Protein AF-A0A401Q6T0-F1 (afdb_monomer_lite)

Radius of gyration: 15.92 Å; chains: 1; bounding box: 35×24×43 Å

Sequence (88 aa):
MSVVLICFPNAPKVSEEAILREEELNAYIEQKVTESFKQQLEDGEPNLFYVMQSLAMEEIPNLPPGGGLSSKRDFIIDIYKRLKDEYK

pLDDT: mean 95.11, std 4.22, range [66.38, 98.19]

InterPro domains:
  IPR012911 Protein serine/threonine phosphatase 2C, C-terminal [PF07830] (2-81)
  IPR036580 Phosphatase 2C, C-terminal domain superfamily [G3DSA:1.10.10.430] (13-85)
  IPR036580 Phosphatase 2C, C-terminal domain superfamily [SSF81601] (14-83)

Structure (mmCIF, N/CA/C/O backbone):
data_AF-A0A401Q6T0-F1
#
_entry.id   AF-A0A401Q6T0-F1
#
loop_
_atom_site.group_PDB
_atom_site.id
_atom_site.type_symbol
_atom_site.label_atom_id
_atom_site.label_alt_id
_atom_site.label_comp_id
_atom_site.label_asym_id
_atom_site.label_entity_id
_atom_site.label_seq_id
_atom_site.pdbx_PDB_ins_code
_atom_site.Cartn_x
_atom_site.Cartn_y
_atom_site.Cartn_z
_atom_site.occupancy
_atom_site.B_iso_or_equiv
_atom_site.auth_seq_id
_atom_site.auth_comp_id
_atom_site.auth_asym_id
_atom_site.auth_atom_id
_atom_site.pdbx_PDB_model_num
ATOM 1 N N . MET A 1 1 ? -10.433 1.717 -16.882 1.00 85.19 1 MET A N 1
ATOM 2 C CA . MET A 1 1 ? -9.044 2.078 -17.249 1.00 85.19 1 MET A CA 1
ATOM 3 C C . MET A 1 1 ? -8.416 0.859 -17.900 1.00 85.19 1 MET A C 1
ATOM 5 O O . MET A 1 1 ? -8.670 -0.232 -17.412 1.00 85.19 1 MET A O 1
ATOM 9 N N . SER A 1 2 ? -7.679 1.023 -19.000 1.00 96.50 2 SER A N 1
ATOM 10 C CA . SER A 1 2 ? -6.965 -0.077 -19.667 1.00 96.50 2 SER A CA 1
ATOM 11 C C . SER A 1 2 ? -5.467 0.193 -19.597 1.00 96.50 2 SER A C 1
ATOM 13 O O . SER A 1 2 ? -5.054 1.328 -19.828 1.00 96.50 2 SER A O 1
ATOM 15 N N . VAL A 1 3 ? -4.669 -0.826 -19.276 1.00 96.19 3 VAL A N 1
ATOM 16 C CA . VAL A 1 3 ? -3.205 -0.739 -19.208 1.00 96.19 3 VAL A CA 1
ATOM 17 C C . VAL A 1 3 ? -2.586 -1.977 -19.853 1.00 96.19 3 VAL A C 1
ATOM 19 O O . VAL A 1 3 ? -3.091 -3.084 -19.685 1.00 96.19 3 VAL A O 1
ATOM 22 N N . VAL A 1 4 ? -1.496 -1.786 -20.597 1.00 97.75 4 VAL A N 1
ATOM 23 C CA . VAL A 1 4 ? -0.673 -2.867 -21.155 1.00 97.75 4 VAL A CA 1
ATOM 24 C C . VAL A 1 4 ? 0.753 -2.654 -20.661 1.00 97.75 4 VAL A C 1
ATOM 26 O O . VAL A 1 4 ? 1.327 -1.591 -20.886 1.00 97.75 4 VAL A O 1
ATOM 29 N N . LEU A 1 5 ? 1.314 -3.654 -19.979 1.00 97.19 5 LEU A N 1
ATOM 30 C CA . LEU A 1 5 ? 2.662 -3.614 -19.411 1.00 97.19 5 LEU A CA 1
ATOM 31 C C . LEU A 1 5 ? 3.517 -4.700 -20.077 1.00 97.19 5 LEU A C 1
ATOM 33 O O . LEU A 1 5 ? 3.211 -5.884 -19.969 1.00 97.19 5 LEU A O 1
ATOM 37 N N . ILE A 1 6 ? 4.562 -4.292 -20.803 1.00 97.50 6 ILE A N 1
ATOM 38 C CA . ILE A 1 6 ? 5.455 -5.188 -21.556 1.00 97.50 6 ILE A CA 1
ATOM 39 C C . ILE A 1 6 ? 6.849 -5.128 -20.926 1.00 97.50 6 ILE A C 1
ATOM 41 O O . ILE A 1 6 ? 7.503 -4.087 -20.965 1.00 97.50 6 ILE A O 1
ATOM 45 N N . CYS A 1 7 ? 7.314 -6.245 -20.363 1.00 97.25 7 CYS A N 1
ATOM 46 C CA . CYS A 1 7 ? 8.635 -6.354 -19.740 1.00 97.25 7 CYS A CA 1
ATOM 47 C C . CYS A 1 7 ? 9.650 -7.010 -20.685 1.00 97.25 7 CYS A C 1
ATOM 49 O O . CYS A 1 7 ? 9.453 -8.136 -21.137 1.00 97.25 7 CYS A O 1
ATOM 51 N N . PHE A 1 8 ? 10.772 -6.333 -20.929 1.00 97.62 8 PHE A N 1
ATOM 52 C CA . PHE A 1 8 ? 11.921 -6.883 -21.657 1.00 97.62 8 PHE A CA 1
ATOM 53 C C . PHE A 1 8 ? 12.888 -7.625 -20.712 1.00 97.62 8 PHE A C 1
ATOM 55 O O . PHE A 1 8 ? 12.779 -7.479 -19.492 1.00 97.62 8 PHE A O 1
ATOM 62 N N . PRO A 1 9 ? 13.875 -8.391 -21.227 1.00 97.44 9 PRO A N 1
ATOM 63 C CA . PRO A 1 9 ? 14.790 -9.174 -20.388 1.00 97.44 9 PRO A CA 1
ATOM 64 C C . PRO A 1 9 ? 15.495 -8.381 -19.274 1.00 97.44 9 PRO A C 1
ATOM 66 O O . PRO A 1 9 ? 15.660 -8.905 -18.171 1.00 97.44 9 PRO A O 1
ATOM 69 N N . ASN A 1 10 ? 15.820 -7.108 -19.526 1.00 96.69 10 ASN A N 1
ATOM 70 C CA . ASN A 1 10 ? 16.500 -6.207 -18.585 1.00 96.69 10 ASN A CA 1
ATOM 71 C C . ASN A 1 10 ? 15.546 -5.290 -17.796 1.00 96.69 10 ASN A C 1
ATOM 73 O O . ASN A 1 10 ? 15.982 -4.287 -17.238 1.00 96.69 10 ASN A O 1
ATOM 77 N N . ALA A 1 11 ? 14.246 -5.601 -17.755 1.00 97.94 11 ALA A N 1
ATOM 78 C CA . ALA A 1 11 ? 13.323 -4.917 -16.852 1.00 97.94 11 ALA A CA 1
ATOM 79 C C . ALA A 1 11 ? 13.754 -5.110 -15.379 1.00 97.94 11 ALA A C 1
ATOM 81 O O . ALA A 1 11 ? 14.378 -6.138 -15.070 1.00 97.94 11 ALA A O 1
ATOM 82 N N . PRO A 1 12 ? 13.411 -4.163 -14.478 1.00 97.44 12 PRO A N 1
ATOM 83 C CA . PRO A 1 12 ? 13.718 -4.269 -13.055 1.00 97.44 12 PRO A CA 1
ATOM 84 C C . PRO A 1 12 ? 13.313 -5.632 -12.490 1.00 97.44 12 PRO A C 1
ATOM 86 O O . PRO A 1 12 ? 12.233 -6.147 -12.791 1.00 97.44 12 PRO A O 1
ATOM 89 N N . LYS A 1 13 ? 14.206 -6.235 -11.705 1.00 96.69 13 LYS A N 1
ATOM 90 C CA . LYS A 1 13 ? 13.945 -7.504 -11.020 1.00 96.69 13 LYS A CA 1
ATOM 91 C C . LYS A 1 13 ? 13.393 -7.236 -9.629 1.00 96.69 13 LYS A C 1
ATOM 93 O O . LYS A 1 13 ? 13.558 -6.147 -9.084 1.00 96.69 13 LYS A O 1
ATOM 98 N N . VAL A 1 14 ? 12.749 -8.253 -9.069 1.00 97.25 14 VAL A N 1
ATOM 99 C CA . VAL A 1 14 ? 12.346 -8.241 -7.665 1.00 97.25 14 VAL A CA 1
ATOM 100 C C . VAL A 1 14 ? 13.599 -8.083 -6.802 1.00 97.25 14 VAL A C 1
ATOM 102 O O . VAL A 1 14 ? 14.625 -8.705 -7.078 1.00 97.25 14 VAL A O 1
ATOM 105 N N . SER A 1 15 ? 13.514 -7.220 -5.795 1.00 97.44 15 SER A N 1
ATOM 106 C CA . SER A 1 15 ? 14.583 -6.958 -4.835 1.00 97.44 15 SER A CA 1
ATOM 107 C C . SER A 1 15 ? 14.084 -7.297 -3.437 1.00 97.44 15 SER A C 1
ATOM 109 O O . SER A 1 15 ? 13.039 -6.790 -3.036 1.00 97.44 15 SER A O 1
ATOM 111 N N . GLU A 1 16 ? 14.846 -8.099 -2.694 1.00 98.00 16 GLU A N 1
ATOM 112 C CA . GLU A 1 16 ? 14.554 -8.430 -1.289 1.00 98.00 16 GLU A CA 1
ATOM 113 C C . GLU A 1 16 ? 14.460 -7.170 -0.421 1.00 98.00 16 GLU A C 1
ATOM 115 O O . GLU A 1 16 ? 13.582 -7.042 0.425 1.00 98.00 16 GLU A O 1
ATOM 120 N N . GLU A 1 17 ? 15.312 -6.180 -0.692 1.00 97.38 17 GLU A N 1
ATOM 121 C CA . GLU A 1 17 ? 15.276 -4.897 0.008 1.00 97.38 17 GLU A CA 1
ATOM 122 C C . GLU A 1 17 ? 13.960 -4.144 -0.252 1.00 97.38 17 GLU A C 1
ATOM 124 O O . GLU A 1 17 ? 13.424 -3.495 0.641 1.00 97.38 17 GLU A O 1
ATOM 129 N N . ALA A 1 18 ? 13.417 -4.235 -1.471 1.00 96.81 18 ALA A N 1
ATOM 130 C CA . ALA A 1 18 ? 12.143 -3.603 -1.801 1.00 96.81 18 ALA A CA 1
ATOM 131 C C . ALA A 1 18 ? 10.960 -4.316 -1.131 1.00 96.81 18 ALA A C 1
ATOM 133 O O . ALA A 1 18 ? 10.013 -3.644 -0.738 1.00 96.81 18 ALA A O 1
ATOM 134 N N . ILE A 1 19 ? 11.028 -5.644 -0.977 1.00 97.62 19 ILE A 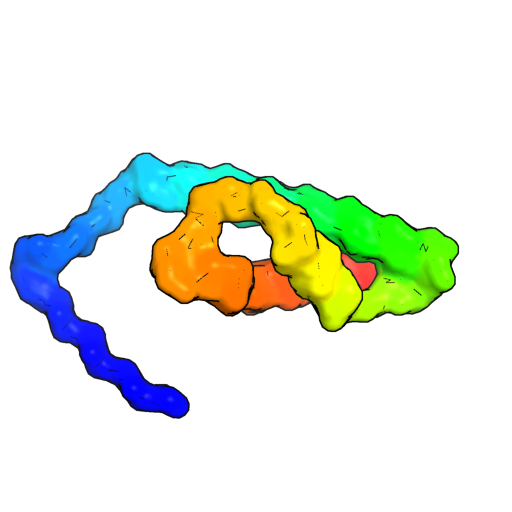N 1
ATOM 135 C CA . ILE A 1 19 ? 10.026 -6.422 -0.234 1.00 97.62 19 ILE A CA 1
ATOM 136 C C . ILE A 1 19 ? 10.039 -6.009 1.239 1.00 97.62 19 ILE A C 1
ATOM 138 O O . ILE A 1 19 ? 9.000 -5.638 1.773 1.00 97.62 19 ILE A O 1
ATOM 142 N N . LEU A 1 20 ? 11.216 -5.978 1.866 1.00 97.75 20 LEU A N 1
ATOM 143 C CA . LEU A 1 20 ? 11.352 -5.593 3.271 1.00 97.75 20 LEU A CA 1
ATOM 144 C C . LEU A 1 20 ? 10.856 -4.159 3.525 1.00 97.75 20 LEU A C 1
ATOM 146 O O . LEU A 1 20 ? 10.089 -3.927 4.454 1.00 97.75 20 LEU A O 1
ATOM 150 N N . ARG A 1 21 ? 11.207 -3.203 2.655 1.00 97.00 21 ARG A N 1
ATOM 151 C CA . ARG A 1 21 ? 10.707 -1.820 2.760 1.00 97.00 21 ARG A CA 1
ATOM 152 C C . ARG A 1 21 ? 9.188 -1.717 2.578 1.00 97.00 21 ARG A C 1
ATOM 154 O O . ARG A 1 21 ? 8.554 -0.866 3.197 1.00 97.00 21 ARG A O 1
ATOM 161 N N . GLU A 1 22 ? 8.604 -2.565 1.734 1.00 97.75 22 GLU A N 1
ATOM 162 C CA . GLU A 1 22 ? 7.154 -2.631 1.537 1.00 97.75 22 GLU A CA 1
ATOM 163 C C . GLU A 1 22 ? 6.440 -3.188 2.779 1.00 97.75 22 GLU A C 1
ATOM 165 O O . GLU A 1 22 ? 5.404 -2.657 3.179 1.00 97.75 22 GLU A O 1
ATOM 170 N N . GLU A 1 23 ? 7.009 -4.210 3.421 1.00 97.56 23 GLU A N 1
ATOM 171 C CA . GLU A 1 23 ? 6.505 -4.777 4.677 1.00 97.56 23 GLU A CA 1
ATOM 172 C C . GLU A 1 23 ? 6.577 -3.770 5.832 1.00 97.56 23 GLU A C 1
ATOM 174 O O . GLU A 1 23 ? 5.584 -3.574 6.534 1.00 97.56 23 GLU A O 1
ATOM 179 N N . GLU A 1 24 ? 7.709 -3.076 5.989 1.00 97.75 24 GLU A N 1
ATOM 180 C CA . GLU A 1 24 ? 7.886 -2.020 6.995 1.00 97.75 24 GLU A CA 1
ATOM 181 C C . GLU A 1 24 ? 6.867 -0.887 6.814 1.00 97.75 24 GLU A C 1
ATOM 183 O O . GLU A 1 24 ? 6.235 -0.445 7.779 1.00 97.75 24 GLU A O 1
ATOM 188 N N . LEU A 1 25 ? 6.661 -0.440 5.570 1.00 97.44 25 LEU A N 1
ATOM 189 C CA . LEU A 1 25 ? 5.671 0.586 5.256 1.00 97.44 25 LEU A CA 1
ATOM 190 C C . LEU A 1 25 ? 4.247 0.106 5.554 1.00 97.44 25 LEU A C 1
ATOM 192 O O . LEU A 1 25 ? 3.445 0.865 6.095 1.00 97.44 25 LEU A O 1
ATOM 196 N N . ASN A 1 26 ? 3.920 -1.141 5.214 1.00 97.88 26 ASN A N 1
ATOM 197 C CA . ASN A 1 26 ? 2.601 -1.704 5.485 1.00 97.88 26 ASN A CA 1
ATOM 198 C C . ASN A 1 26 ? 2.335 -1.806 6.994 1.00 97.88 26 ASN A C 1
ATOM 200 O O . ASN A 1 26 ? 1.264 -1.402 7.440 1.00 97.88 26 ASN A O 1
ATOM 204 N N . ALA A 1 27 ? 3.315 -2.241 7.789 1.00 97.88 27 ALA A N 1
ATOM 205 C CA . ALA A 1 27 ? 3.198 -2.267 9.246 1.00 97.88 27 ALA A CA 1
ATOM 206 C C . ALA A 1 27 ? 2.991 -0.858 9.833 1.00 97.88 27 ALA A C 1
ATOM 208 O O . ALA A 1 27 ? 2.137 -0.658 10.699 1.00 97.88 27 ALA A O 1
ATOM 209 N N . TYR A 1 28 ? 3.719 0.139 9.320 1.00 97.50 28 TYR A N 1
ATOM 210 C CA . TYR A 1 28 ? 3.550 1.532 9.733 1.00 97.50 28 TYR A CA 1
ATOM 211 C C . TYR A 1 28 ? 2.155 2.076 9.388 1.00 97.50 28 TYR A C 1
ATOM 213 O O . TYR A 1 28 ? 1.491 2.678 10.232 1.00 97.50 28 TYR A O 1
ATOM 221 N N . ILE A 1 29 ? 1.672 1.831 8.166 1.00 97.38 29 ILE A N 1
ATOM 222 C CA . ILE A 1 29 ? 0.323 2.234 7.746 1.00 97.38 29 ILE A CA 1
ATOM 223 C C . ILE A 1 29 ? -0.737 1.544 8.610 1.00 97.38 29 ILE A C 1
ATOM 225 O O . ILE A 1 29 ? -1.686 2.198 9.031 1.00 97.38 29 ILE A O 1
ATOM 229 N N . GLU A 1 30 ? -0.581 0.255 8.915 1.00 97.81 30 GLU A N 1
ATOM 230 C CA . GLU A 1 30 ? -1.508 -0.476 9.782 1.00 97.81 30 GLU A CA 1
ATOM 231 C C . GLU A 1 30 ? -1.596 0.135 11.181 1.00 97.81 30 GLU A C 1
ATOM 233 O O . GLU A 1 30 ? -2.702 0.343 11.696 1.00 97.81 30 GLU A O 1
ATOM 238 N N . GLN A 1 31 ? -0.450 0.485 11.769 1.00 97.12 31 GLN A N 1
ATOM 239 C CA . GLN A 1 31 ? -0.402 1.196 13.041 1.00 97.12 31 GLN A CA 1
ATOM 240 C C . GLN A 1 31 ? -1.194 2.508 12.960 1.00 97.12 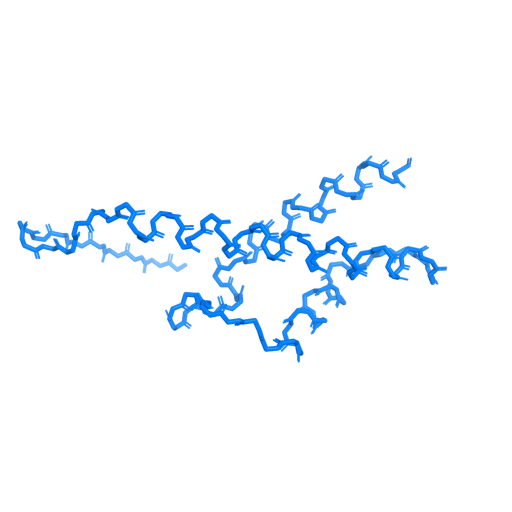31 GLN A C 1
ATOM 242 O O . GLN A 1 31 ? -2.064 2.751 13.795 1.00 97.12 31 GLN A O 1
ATOM 247 N N . LYS A 1 32 ? -0.952 3.324 11.929 1.00 96.62 32 LYS A N 1
ATOM 248 C CA . LYS A 1 32 ? -1.613 4.626 11.758 1.00 96.62 32 LYS A CA 1
ATOM 249 C C . LYS A 1 32 ? -3.110 4.533 11.497 1.00 96.62 32 LYS A C 1
ATOM 251 O O . LYS A 1 32 ? -3.886 5.283 12.087 1.00 96.62 32 LYS A O 1
ATOM 256 N N . VAL A 1 33 ? -3.536 3.576 10.675 1.00 97.00 33 VAL A N 1
ATOM 257 C CA . VAL A 1 33 ? -4.959 3.278 10.458 1.00 97.00 33 VAL A CA 1
ATOM 258 C C . VAL A 1 33 ? -5.621 2.896 11.779 1.00 97.00 33 VAL A C 1
ATOM 260 O O . VAL A 1 33 ? -6.699 3.398 12.087 1.00 97.00 33 VAL A O 1
ATOM 263 N N . THR A 1 34 ? -4.970 2.047 12.575 1.00 96.50 34 THR A N 1
ATOM 264 C CA . THR A 1 34 ? -5.497 1.589 13.866 1.00 96.50 34 THR A CA 1
ATOM 265 C C . THR A 1 34 ? -5.585 2.725 14.884 1.00 96.50 34 THR A C 1
ATOM 267 O O . THR A 1 34 ? -6.594 2.837 15.578 1.00 96.50 34 THR A O 1
ATOM 270 N N . GLU A 1 35 ? -4.561 3.580 14.964 1.00 95.75 35 GLU A N 1
ATOM 271 C CA . GLU A 1 35 ? -4.555 4.784 15.807 1.00 95.75 35 GLU A CA 1
ATOM 272 C C . GLU A 1 35 ? -5.722 5.712 15.441 1.00 95.75 35 GLU A C 1
ATOM 274 O O . GLU A 1 35 ? -6.545 6.032 16.299 1.00 95.75 35 GLU A O 1
ATOM 279 N N . SER A 1 36 ? -5.848 6.067 14.159 1.00 95.38 36 SER A N 1
ATOM 280 C CA . SER A 1 36 ? -6.912 6.951 13.667 1.00 95.38 36 SER A CA 1
ATOM 281 C C . SER A 1 36 ? -8.312 6.348 13.856 1.00 95.38 36 SER A C 1
ATOM 283 O O . SER A 1 36 ? -9.244 7.044 14.258 1.00 95.38 36 SER A O 1
ATOM 285 N N . PHE A 1 37 ? -8.469 5.038 13.631 1.00 95.94 37 PHE A N 1
ATOM 286 C CA . PHE A 1 37 ? -9.733 4.329 13.847 1.00 95.94 37 PHE A CA 1
ATOM 287 C C . PHE A 1 37 ? -10.166 4.369 15.316 1.00 95.94 37 PHE A C 1
ATOM 289 O O . PHE A 1 37 ? -11.325 4.658 15.604 1.00 95.94 37 PHE A O 1
ATOM 296 N N . LYS A 1 38 ? -9.246 4.092 16.249 1.00 94.25 38 LYS A N 1
ATOM 297 C CA . LYS A 1 38 ? -9.546 4.077 17.689 1.00 94.25 38 LYS A CA 1
ATOM 298 C C . LYS A 1 38 ? -9.882 5.461 18.224 1.00 94.25 38 LYS A C 1
ATOM 300 O O . LYS A 1 38 ? -10.824 5.575 18.995 1.00 94.25 38 LYS A O 1
ATOM 305 N N . GLN A 1 39 ? -9.172 6.494 17.772 1.00 92.88 39 GLN A N 1
ATOM 306 C CA . GLN A 1 39 ? -9.506 7.881 18.106 1.00 92.88 39 GLN A CA 1
ATOM 307 C C . GLN A 1 39 ? -10.947 8.213 17.700 1.00 92.88 39 GLN A C 1
ATOM 309 O O . GLN A 1 39 ? -11.708 8.740 18.499 1.00 92.88 39 GLN A O 1
ATOM 314 N N . GLN A 1 40 ? -11.361 7.824 16.491 1.00 92.88 40 GLN A N 1
ATOM 315 C CA . GLN A 1 40 ? -12.746 8.029 16.059 1.00 92.88 40 GLN A CA 1
ATOM 316 C C . GLN A 1 40 ? -13.754 7.189 16.836 1.00 92.88 40 GLN A C 1
ATOM 318 O O . GLN A 1 40 ? -14.875 7.642 17.027 1.00 92.88 40 GLN A O 1
ATOM 323 N N . LEU A 1 41 ? -13.375 5.981 17.262 1.00 91.62 41 LEU A N 1
ATOM 324 C CA . LEU A 1 41 ? -14.252 5.092 18.020 1.00 91.62 41 LEU A CA 1
ATOM 325 C C . LEU A 1 41 ? -14.646 5.694 19.379 1.00 91.62 41 LEU A C 1
ATOM 327 O O . LEU A 1 41 ? -15.743 5.431 19.866 1.00 91.62 41 LEU A O 1
ATOM 331 N N . GLU A 1 42 ? -13.772 6.506 19.980 1.00 89.06 42 GLU A N 1
ATOM 332 C CA . GLU A 1 42 ? -14.074 7.249 21.212 1.00 89.06 42 GLU A CA 1
ATOM 333 C C . GLU A 1 42 ? -15.113 8.360 20.974 1.00 89.06 42 GLU A C 1
ATOM 335 O O . GLU A 1 42 ? -15.975 8.589 21.825 1.00 89.06 42 GLU A O 1
ATOM 340 N N . ASP A 1 43 ? -15.073 8.999 19.801 1.00 86.00 43 ASP A N 1
ATOM 341 C CA . ASP A 1 43 ? -15.948 10.114 19.418 1.00 86.00 43 ASP A CA 1
ATOM 342 C C . ASP A 1 43 ? -17.254 9.675 18.716 1.00 86.00 43 ASP A C 1
ATOM 344 O O . ASP A 1 43 ? -18.196 10.467 18.599 1.00 86.00 43 ASP A O 1
ATOM 348 N N . GLY A 1 44 ? -17.346 8.430 18.231 1.00 88.38 44 GLY A N 1
ATOM 349 C CA . GLY A 1 44 ? -18.520 7.911 17.523 1.00 88.38 44 GLY A CA 1
ATOM 350 C C . GLY A 1 44 ? -18.237 6.725 16.594 1.00 88.38 44 GLY A C 1
ATOM 351 O O . GLY A 1 44 ? -17.312 5.948 16.803 1.00 88.38 44 GLY A O 1
ATOM 352 N N . GLU A 1 45 ? -19.067 6.546 15.557 1.00 90.06 45 GLU A N 1
ATOM 353 C CA . GLU A 1 45 ? -18.839 5.492 14.557 1.00 90.06 45 GLU A CA 1
ATOM 354 C C . GLU A 1 45 ? -17.658 5.875 13.640 1.00 90.06 45 GLU A C 1
ATOM 356 O O . GLU A 1 45 ? -17.743 6.890 12.936 1.00 90.06 45 GLU A O 1
ATOM 361 N N . PRO A 1 46 ? -16.580 5.067 13.573 1.00 92.12 46 PRO A N 1
ATOM 362 C CA . PRO A 1 46 ? -15.435 5.364 12.720 1.00 92.12 46 PRO A CA 1
ATOM 363 C C . PRO A 1 46 ? -15.810 5.391 11.242 1.00 92.12 46 PRO A C 1
ATOM 365 O O . PRO A 1 46 ? -16.556 4.538 10.755 1.00 92.12 46 PRO A O 1
ATOM 368 N N . ASN A 1 47 ? -15.213 6.306 10.482 1.00 93.81 47 ASN A N 1
ATOM 369 C CA . ASN A 1 47 ? -15.483 6.493 9.061 1.00 93.81 47 ASN A CA 1
ATOM 370 C C . ASN A 1 47 ? -14.181 6.461 8.251 1.00 93.81 47 ASN A C 1
ATOM 372 O O . ASN A 1 47 ? -13.268 7.261 8.457 1.00 93.81 47 ASN A O 1
ATOM 376 N N . LEU A 1 48 ? -14.139 5.568 7.258 1.00 95.62 48 LEU A N 1
ATOM 377 C CA . LEU A 1 48 ? -13.002 5.385 6.357 1.00 95.62 48 LEU A CA 1
ATOM 378 C C . LEU A 1 48 ? -12.524 6.693 5.700 1.00 95.62 48 LEU A C 1
ATOM 380 O O . LEU A 1 48 ? -11.323 6.871 5.516 1.00 95.62 48 LEU A O 1
ATOM 384 N N . PHE A 1 49 ? -13.432 7.609 5.344 1.00 95.56 49 PHE A N 1
ATOM 385 C CA . PHE A 1 49 ? -13.054 8.895 4.749 1.00 95.56 49 PHE A CA 1
ATOM 386 C C . PHE A 1 49 ? -12.156 9.707 5.686 1.00 95.56 49 PHE A C 1
ATOM 388 O O . PHE A 1 49 ? -11.120 10.207 5.256 1.00 95.56 49 PHE A O 1
ATOM 395 N N . TYR A 1 50 ? -12.518 9.788 6.967 1.00 94.56 50 TYR A N 1
ATOM 396 C CA . TYR A 1 50 ? -11.737 10.526 7.954 1.00 94.56 50 TYR A CA 1
ATOM 397 C C . TYR A 1 50 ? -10.410 9.832 8.267 1.00 94.56 50 TYR A C 1
ATOM 399 O O . TYR A 1 50 ? -9.401 10.510 8.425 1.00 94.56 50 TYR A O 1
ATOM 407 N N . VAL A 1 51 ? -10.376 8.494 8.281 1.00 95.94 51 VAL A N 1
ATOM 408 C CA . VAL A 1 51 ? -9.117 7.736 8.413 1.00 95.94 51 VAL A CA 1
ATOM 409 C C . VAL A 1 51 ? -8.166 8.052 7.252 1.00 95.94 51 VAL A C 1
ATOM 411 O O . VAL A 1 51 ? -7.009 8.402 7.470 1.00 95.94 51 VAL A O 1
ATOM 414 N N . MET A 1 52 ? -8.661 8.006 6.010 1.00 96.50 52 MET A N 1
ATOM 415 C CA . MET A 1 52 ? -7.876 8.365 4.821 1.00 96.50 52 MET A CA 1
ATOM 416 C C . MET A 1 52 ? -7.411 9.826 4.855 1.00 96.50 52 MET A C 1
ATOM 418 O O . MET A 1 52 ? -6.285 10.116 4.460 1.00 96.50 52 MET A O 1
ATOM 422 N N . GLN A 1 53 ? -8.262 10.745 5.323 1.00 95.06 53 GLN A N 1
ATOM 423 C CA . GLN A 1 53 ? -7.913 12.157 5.465 1.00 95.06 53 GLN A CA 1
ATOM 424 C C . GLN A 1 53 ? -6.818 12.371 6.518 1.00 95.06 53 GLN A C 1
ATOM 426 O O . GLN A 1 53 ? -5.877 13.112 6.249 1.00 95.06 53 GLN A O 1
ATOM 431 N N . SER A 1 54 ? -6.909 11.696 7.669 1.00 94.88 54 SER A N 1
ATOM 432 C CA . SER A 1 54 ? -5.887 11.725 8.724 1.00 94.88 54 SER A CA 1
ATOM 433 C C . SER A 1 54 ? -4.531 11.275 8.182 1.00 94.88 54 SER A C 1
ATOM 435 O O . SER A 1 54 ? -3.551 12.006 8.274 1.00 94.88 54 SER A O 1
ATOM 437 N N . LEU A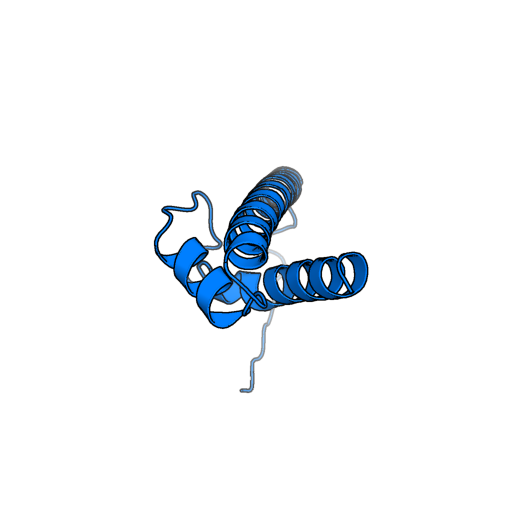 1 55 ? -4.497 10.120 7.510 1.00 95.62 55 LEU A N 1
ATOM 438 C CA . LEU A 1 55 ? -3.283 9.572 6.898 1.00 95.62 55 LEU A CA 1
ATOM 439 C C . LEU A 1 55 ? -2.692 10.484 5.817 1.00 95.62 55 LEU A C 1
ATOM 441 O O . LEU A 1 55 ? -1.480 10.522 5.652 1.00 95.62 55 LEU A O 1
ATOM 445 N N . ALA A 1 56 ? -3.529 11.204 5.066 1.00 94.88 56 ALA A N 1
ATOM 446 C CA . ALA A 1 56 ? -3.073 12.134 4.034 1.00 94.88 56 ALA A CA 1
ATOM 447 C C . ALA A 1 56 ? -2.501 13.443 4.604 1.00 94.88 56 ALA A C 1
ATOM 449 O O . ALA A 1 56 ? -1.737 14.117 3.915 1.00 94.88 56 ALA A O 1
ATOM 450 N N . MET A 1 57 ? -2.899 13.825 5.822 1.00 94.38 57 MET A N 1
ATOM 451 C CA . MET A 1 57 ? -2.338 14.973 6.542 1.00 94.38 57 MET A CA 1
ATOM 452 C C . MET A 1 57 ? -1.022 14.628 7.249 1.00 94.38 57 MET A C 1
ATOM 454 O O . MET A 1 57 ? -0.237 15.528 7.538 1.00 94.38 57 MET A O 1
ATOM 458 N N . GLU A 1 58 ? -0.775 13.346 7.516 1.00 92.06 58 GLU A N 1
ATOM 459 C CA . GLU A 1 58 ? 0.503 12.857 8.025 1.00 92.06 58 GLU A CA 1
ATOM 460 C C . GLU A 1 58 ? 1.543 12.743 6.898 1.00 92.06 58 GLU A C 1
ATOM 462 O O . GLU A 1 58 ? 1.265 12.257 5.799 1.00 92.06 58 GLU A O 1
ATOM 467 N N . GLU A 1 59 ? 2.785 13.152 7.173 1.00 89.19 59 GLU A N 1
ATOM 468 C CA . GLU A 1 59 ? 3.908 12.926 6.258 1.00 89.19 59 GLU A CA 1
ATOM 469 C C . GLU A 1 59 ? 4.410 11.480 6.385 1.00 89.19 59 GLU A C 1
ATOM 471 O O . GLU A 1 59 ? 5.386 11.197 7.079 1.00 89.19 59 GLU A O 1
ATOM 476 N N . ILE A 1 60 ? 3.727 10.545 5.718 1.00 93.50 60 ILE A N 1
ATOM 477 C CA . ILE A 1 60 ? 4.129 9.132 5.689 1.00 93.50 60 ILE A CA 1
ATOM 478 C C . ILE A 1 60 ? 5.358 8.975 4.773 1.00 93.50 60 ILE A C 1
ATOM 480 O O . ILE A 1 60 ? 5.255 9.205 3.561 1.00 93.50 60 ILE A O 1
ATOM 484 N N . PRO A 1 61 ? 6.528 8.575 5.306 1.00 92.00 61 PRO A N 1
ATOM 485 C CA . PRO A 1 61 ? 7.733 8.418 4.504 1.00 92.00 61 PRO A CA 1
ATOM 486 C C . PRO A 1 61 ? 7.645 7.186 3.596 1.00 92.00 61 PRO A C 1
ATOM 488 O O . PRO A 1 61 ? 6.871 6.263 3.834 1.00 92.00 61 PRO A O 1
ATOM 491 N N . ASN A 1 62 ? 8.495 7.144 2.568 1.00 94.56 62 ASN A N 1
ATOM 492 C CA . ASN A 1 62 ? 8.705 5.969 1.709 1.00 94.56 62 ASN A CA 1
ATOM 493 C C . ASN A 1 62 ? 7.469 5.462 0.946 1.00 94.56 62 ASN A C 1
ATOM 495 O O . ASN A 1 62 ? 7.481 4.339 0.444 1.00 94.56 62 ASN A O 1
ATOM 499 N N . LEU A 1 63 ? 6.424 6.283 0.805 1.00 96.00 63 LEU A N 1
ATOM 500 C CA . LEU A 1 63 ? 5.277 5.944 -0.033 1.00 96.00 63 LEU A CA 1
ATOM 501 C C . LEU A 1 63 ? 5.705 5.629 -1.478 1.00 96.00 63 LEU A C 1
ATOM 503 O O . LEU A 1 63 ? 6.660 6.235 -1.982 1.00 96.00 63 LEU A O 1
ATOM 507 N N . PRO A 1 64 ? 4.979 4.738 -2.185 1.00 95.88 64 PRO A N 1
ATOM 508 C CA . PRO A 1 64 ? 5.310 4.395 -3.559 1.00 95.88 64 PRO A CA 1
ATOM 509 C C . PRO A 1 64 ? 5.389 5.646 -4.446 1.00 95.88 64 PRO A C 1
ATOM 511 O O . PRO A 1 64 ? 4.455 6.460 -4.451 1.00 95.88 64 PRO A O 1
ATOM 514 N N . PRO A 1 65 ? 6.478 5.823 -5.213 1.00 94.69 65 PRO A N 1
ATOM 515 C CA . PRO A 1 65 ? 6.664 7.016 -6.025 1.00 94.69 65 PRO A CA 1
ATOM 516 C C . PRO A 1 65 ? 5.542 7.146 -7.063 1.00 94.69 65 PRO A C 1
ATOM 518 O O . PRO A 1 65 ? 5.140 6.173 -7.702 1.00 94.69 65 PRO A O 1
ATOM 521 N N . GLY A 1 66 ? 5.009 8.360 -7.217 1.00 94.81 66 GLY A N 1
ATOM 522 C CA . GLY A 1 66 ? 3.880 8.672 -8.101 1.00 94.81 66 GLY A CA 1
ATOM 523 C C . GLY A 1 66 ? 2.513 8.250 -7.548 1.00 94.81 66 GLY A C 1
ATOM 524 O O . GLY A 1 66 ? 1.587 9.055 -7.547 1.00 94.81 66 GLY A O 1
ATOM 525 N N . GLY A 1 67 ? 2.387 7.016 -7.050 1.00 93.50 67 GLY A N 1
ATOM 526 C CA . GLY A 1 67 ? 1.134 6.483 -6.507 1.00 93.50 67 GLY A CA 1
ATOM 527 C C . GLY A 1 67 ? 0.745 7.048 -5.138 1.00 93.50 67 GLY A C 1
ATOM 528 O O . GLY A 1 67 ? -0.446 7.175 -4.844 1.00 93.50 67 GLY A O 1
ATOM 529 N N . GLY A 1 68 ? 1.732 7.393 -4.305 1.00 95.25 68 GLY A N 1
ATOM 530 C CA . GLY A 1 68 ? 1.521 7.959 -2.973 1.00 95.25 68 GLY A CA 1
ATOM 531 C C . GLY A 1 68 ? 0.601 7.102 -2.097 1.00 95.25 68 GLY A C 1
ATOM 532 O O . GLY A 1 68 ? 0.510 5.883 -2.267 1.00 95.25 68 GLY A O 1
ATOM 533 N N . LEU A 1 69 ? -0.143 7.748 -1.197 1.00 95.31 69 LEU A N 1
ATOM 534 C CA . LEU A 1 69 ? -1.106 7.079 -0.315 1.00 95.31 69 LEU A CA 1
ATOM 535 C C . LEU A 1 69 ? -2.229 6.371 -1.092 1.00 95.31 69 LEU A C 1
ATOM 537 O O . LEU A 1 69 ? -2.688 5.303 -0.695 1.00 95.31 69 LEU A O 1
ATOM 541 N N . SER A 1 70 ? -2.639 6.921 -2.238 1.00 95.06 70 SER A N 1
ATOM 542 C CA . SER A 1 70 ? -3.692 6.343 -3.082 1.00 95.06 70 SER A CA 1
ATOM 543 C C . SER A 1 70 ? -3.360 4.928 -3.555 1.00 95.06 70 SER A C 1
ATOM 545 O O . SER A 1 70 ? -4.261 4.101 -3.671 1.00 95.06 70 SER A O 1
ATOM 547 N N . SER A 1 71 ? -2.077 4.627 -3.785 1.00 96.56 71 SER A N 1
ATOM 548 C CA . SER A 1 71 ? -1.630 3.276 -4.159 1.00 96.56 71 SER A CA 1
ATOM 549 C C . SER A 1 71 ? -1.770 2.242 -3.036 1.00 96.56 71 SER A C 1
ATOM 551 O O . SER A 1 71 ? -1.794 1.047 -3.307 1.00 96.56 71 SER A O 1
ATOM 553 N N . LYS A 1 72 ? -1.916 2.695 -1.785 1.00 97.38 72 LYS A N 1
ATOM 554 C CA . LYS A 1 72 ? -2.100 1.867 -0.584 1.00 97.38 72 LYS A CA 1
ATOM 555 C C . LYS A 1 72 ? -3.555 1.804 -0.120 1.00 97.38 72 LYS A C 1
ATOM 557 O O . LYS A 1 72 ? -3.846 1.224 0.923 1.00 97.38 72 LYS A O 1
ATOM 562 N N . ARG A 1 73 ? -4.481 2.392 -0.883 1.00 97.06 73 ARG A N 1
ATOM 563 C CA . ARG A 1 73 ? -5.898 2.499 -0.517 1.00 97.06 73 ARG A CA 1
ATOM 564 C C . ARG A 1 73 ? -6.528 1.145 -0.200 1.00 97.06 73 ARG A C 1
ATOM 566 O O . ARG A 1 73 ? -7.239 1.048 0.793 1.00 97.06 73 ARG A O 1
ATOM 573 N N . ASP A 1 74 ? -6.288 0.133 -1.028 1.00 97.62 74 ASP A N 1
ATOM 574 C CA . ASP A 1 74 ? -6.917 -1.181 -0.847 1.00 97.62 74 ASP A CA 1
ATOM 575 C C . ASP A 1 74 ? -6.446 -1.840 0.457 1.00 97.62 74 ASP A C 1
ATOM 577 O O . ASP A 1 74 ? -7.269 -2.292 1.248 1.00 97.62 74 ASP A O 1
ATOM 581 N N . PHE A 1 75 ? -5.147 -1.750 0.754 1.00 98.06 75 PHE A N 1
ATOM 582 C CA . PHE A 1 75 ? -4.576 -2.216 2.018 1.00 98.06 75 PHE A CA 1
ATOM 583 C C . PHE A 1 75 ? -5.192 -1.501 3.236 1.00 98.06 75 PHE A C 1
ATOM 585 O O . PHE A 1 75 ? -5.606 -2.147 4.198 1.00 98.06 75 PHE A O 1
ATOM 592 N N . ILE A 1 76 ? -5.340 -0.172 3.174 1.00 98.06 76 ILE A N 1
ATOM 593 C CA . ILE A 1 76 ? -5.987 0.622 4.235 1.00 98.06 76 ILE A CA 1
ATOM 594 C C . ILE A 1 76 ? -7.451 0.207 4.432 1.00 98.06 76 ILE A C 1
ATOM 596 O O . ILE A 1 76 ? -7.914 0.073 5.565 1.00 98.06 76 ILE A O 1
ATOM 600 N N . ILE A 1 77 ? -8.187 -0.006 3.336 1.00 97.94 77 ILE A N 1
ATOM 601 C CA . ILE A 1 77 ? -9.584 -0.453 3.373 1.00 97.94 77 ILE A CA 1
ATOM 602 C C . ILE A 1 77 ? -9.701 -1.810 4.065 1.00 97.94 77 ILE A C 1
ATOM 604 O O . ILE A 1 77 ? -10.626 -2.007 4.854 1.00 97.94 77 ILE A O 1
ATOM 608 N N . ASP A 1 78 ? -8.794 -2.736 3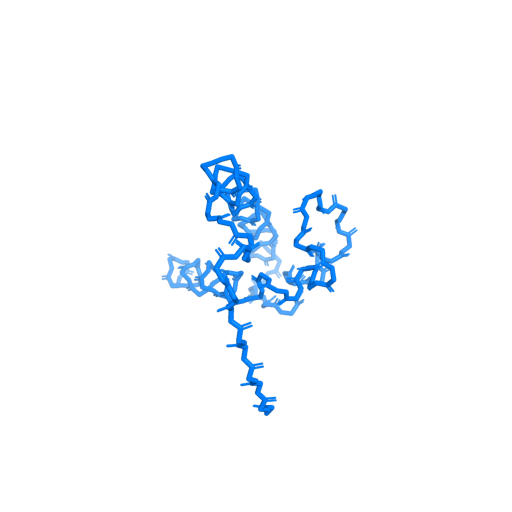.773 1.00 98.19 78 ASP A N 1
ATOM 609 C CA . ASP A 1 78 ? -8.832 -4.080 4.338 1.00 98.19 78 ASP A CA 1
ATOM 610 C C . ASP A 1 78 ? -8.556 -4.069 5.847 1.00 98.19 78 ASP A C 1
ATOM 612 O O . ASP A 1 78 ? -9.295 -4.703 6.603 1.00 98.19 78 ASP A O 1
ATOM 616 N N . ILE A 1 79 ? -7.591 -3.266 6.310 1.00 97.88 79 ILE A N 1
ATOM 617 C CA . ILE A 1 79 ? -7.360 -3.043 7.747 1.00 97.88 79 ILE A CA 1
ATOM 618 C C . ILE A 1 79 ? -8.595 -2.420 8.401 1.00 97.88 79 ILE A C 1
ATOM 620 O O . ILE A 1 79 ? -9.067 -2.916 9.422 1.00 97.88 79 ILE A O 1
ATOM 624 N N . TYR A 1 80 ? -9.153 -1.360 7.810 1.00 97.38 80 TYR A N 1
ATOM 625 C CA . TYR A 1 80 ? -10.330 -0.685 8.357 1.00 97.38 80 TYR A CA 1
ATOM 626 C C . TYR A 1 80 ? -11.529 -1.635 8.481 1.00 97.38 80 TYR A C 1
ATOM 628 O O . TYR A 1 80 ? -12.212 -1.628 9.503 1.00 97.38 80 TYR A O 1
ATOM 636 N N . LYS A 1 81 ? -11.789 -2.473 7.467 1.00 97.00 81 LYS A N 1
ATOM 637 C CA . LYS A 1 81 ? -12.864 -3.478 7.514 1.00 97.00 81 LYS A CA 1
ATOM 638 C C . LYS A 1 81 ? -12.630 -4.488 8.630 1.00 97.00 81 LYS A C 1
ATOM 640 O O . LYS A 1 81 ? -13.556 -4.752 9.388 1.00 97.00 81 LYS A O 1
ATOM 645 N N . ARG A 1 82 ? -11.401 -5.000 8.751 1.00 97.38 82 ARG A N 1
ATOM 646 C CA . ARG A 1 82 ? -11.029 -5.929 9.821 1.00 97.38 82 ARG A CA 1
ATOM 647 C C . ARG A 1 82 ? -11.273 -5.312 11.199 1.00 97.38 82 ARG A C 1
ATOM 649 O O . ARG A 1 82 ? -11.954 -5.923 12.010 1.00 97.38 82 ARG A O 1
ATOM 656 N N . LEU A 1 83 ? -10.811 -4.083 11.429 1.00 96.31 83 LEU A N 1
ATOM 657 C CA . LEU A 1 83 ? -11.070 -3.359 12.678 1.00 96.31 83 LEU A CA 1
ATOM 658 C C . LEU A 1 83 ? -12.576 -3.155 12.905 1.00 96.31 83 LEU A C 1
ATOM 660 O O . LEU A 1 83 ? -13.083 -3.424 13.987 1.00 96.31 83 LEU A O 1
ATOM 664 N N . LYS A 1 84 ? -13.330 -2.743 11.883 1.00 94.12 84 LYS A N 1
ATOM 665 C CA . LYS A 1 84 ? -14.785 -2.563 12.003 1.00 94.12 84 LYS A CA 1
ATOM 666 C C . LYS A 1 84 ? -15.517 -3.858 12.374 1.00 94.12 84 LYS A C 1
ATOM 668 O O . LYS A 1 84 ? -16.520 -3.789 13.076 1.00 94.12 84 LYS A O 1
ATOM 673 N N . ASP A 1 85 ? -15.044 -5.011 11.911 1.00 94.44 85 ASP A N 1
ATOM 674 C CA . ASP A 1 85 ? -15.609 -6.311 12.280 1.00 94.44 85 ASP A CA 1
ATOM 675 C C . ASP A 1 85 ? -15.158 -6.787 13.674 1.00 94.44 85 ASP A C 1
ATOM 677 O O . ASP A 1 85 ? -15.932 -7.456 14.352 1.00 94.44 85 ASP A O 1
ATOM 681 N N . GLU A 1 86 ? -13.954 -6.421 14.130 1.00 93.12 86 GLU A N 1
ATOM 682 C CA . GLU A 1 86 ? -13.459 -6.704 15.491 1.00 93.12 86 GLU A CA 1
ATOM 683 C C . GLU A 1 86 ? -14.189 -5.889 16.577 1.00 93.12 86 GLU A C 1
ATOM 685 O O . GLU A 1 86 ? -14.409 -6.393 17.676 1.00 93.12 86 GLU A O 1
ATOM 690 N N . TYR A 1 87 ? -14.567 -4.642 16.274 1.00 84.94 87 TYR A N 1
ATOM 691 C CA . TYR A 1 87 ? -15.229 -3.705 17.199 1.00 84.94 87 TYR A CA 1
ATOM 692 C C . TYR A 1 87 ? -16.760 -3.623 17.015 1.00 84.94 87 TYR A C 1
ATOM 694 O O . TYR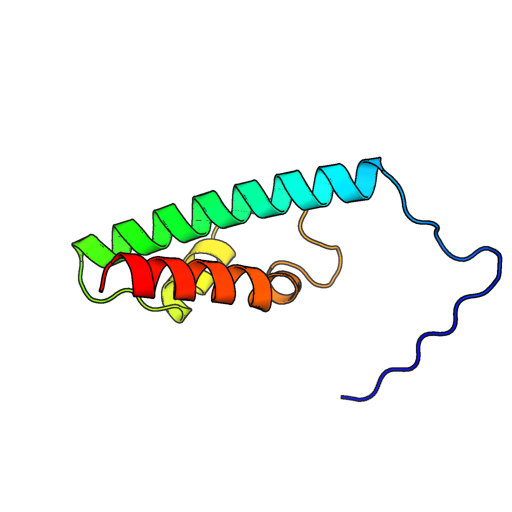 A 1 87 ? -17.384 -2.649 17.442 1.00 84.94 87 TYR A O 1
ATOM 702 N N . LYS A 1 88 ? -17.357 -4.616 16.349 1.00 66.38 88 LYS A N 1
ATOM 703 C CA . LYS A 1 88 ? -18.807 -4.731 16.119 1.00 66.38 88 LYS A CA 1
ATOM 704 C C . LYS A 1 88 ? -19.582 -5.226 17.337 1.00 66.38 88 LYS A C 1
ATOM 70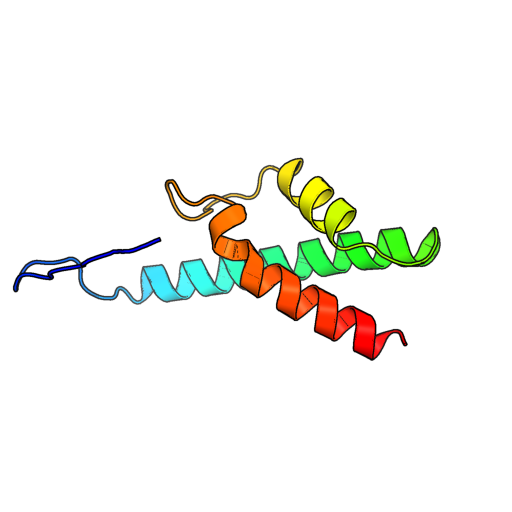6 O O . LYS A 1 88 ? -19.041 -6.064 18.090 1.00 66.38 88 LYS A O 1
#

Secondary structure (DSSP, 8-state):
--------TTSPPP-HHHHHHHHHHHHHHHHHHHHHHHHHHHHSS--HHHHHHHHHHS--TTPPTTTGGGGGHHHHHHHHHHHHHHT-

Foldseek 3Di:
DDDDDDDDPPRDDDDPVVVVLVVVLLVVLLVLLVVQQVVVVVVHHGDLVSSLVSVVVDPRPPADPPCGVVVCSVSSVVSNVVVNVVVD

Organism: Scyliorhinus torazame (NCBI:txid75743)